Protein AF-N9BX70-F1 (afdb_monomer_lite)

InterPro domains:
  IPR009057 Homedomain-like superfamily [SSF46689] (7-111)

pLDDT: mean 73.15, std 19.49, range [31.88, 94.75]

Organism: NCBI:txid1257043

Sequence (174 aa):
MSDKEIQRLAVLKDVRDQRIIQVRAAEILNLSTRQITRLLQKLKQDGVSGLTHASRGQPGHRRHDDLLKSKCLSIISEHLLGFGPTLAHEKLSSMFDLNIPVETLRRWMTANDLWIPRSKRLNPTINSRVINIHTTFGQHFLQFTIANAIFTILAHSPKNDFALKKGFICCTFS

Foldseek 3Di:
DDPLLVVLLVLLVCVVVVVDPLVVSCVVSVHDSVVSVVVNVQCVVPNSVSSPDPCVVPDDPPDDDVVLLVVLVVCCVPPPQPHQLVVSQVCCCPPVVDNDDSVVSNVSCVVVVSDDPPVRPPDPVPPPPPPPDPPVPVVVVVVVVVVVVVVVVVPDDDDDDDDDDDDDDDDDDD

Radius of gyration: 36.64 Å; chains: 1; bounding box: 57×51×137 Å

Structure (mmCIF, N/CA/C/O backbone):
data_AF-N9BX70-F1
#
_entry.id   AF-N9BX70-F1
#
loop_
_atom_site.group_PDB
_atom_site.id
_atom_site.type_symbol
_atom_site.label_atom_id
_atom_site.label_alt_id
_atom_site.label_comp_id
_atom_site.label_asym_id
_atom_site.label_entity_id
_atom_site.label_seq_id
_atom_site.pdbx_PDB_ins_code
_atom_site.Cartn_x
_atom_site.Cartn_y
_atom_site.Cartn_z
_atom_site.occupancy
_atom_site.B_iso_or_equiv
_atom_site.auth_seq_id
_atom_site.auth_comp_id
_atom_site.auth_asym_id
_atom_site.auth_atom_id
_atom_site.pdbx_PDB_model_num
ATOM 1 N N . MET A 1 1 ? -10.554 -7.512 3.917 1.00 72.19 1 MET A N 1
ATOM 2 C CA . MET A 1 1 ? -10.269 -7.317 5.357 1.00 72.19 1 MET A CA 1
ATOM 3 C C . MET A 1 1 ? -9.283 -8.391 5.783 1.00 72.19 1 MET A C 1
ATOM 5 O O . MET A 1 1 ? -9.399 -9.499 5.287 1.00 72.19 1 MET A O 1
ATOM 9 N N . SER A 1 2 ? -8.296 -8.066 6.614 1.00 84.19 2 SER A N 1
ATOM 10 C CA . SER A 1 2 ? -7.364 -9.048 7.196 1.00 84.19 2 SER A CA 1
ATOM 11 C C . SER A 1 2 ? -7.996 -9.738 8.408 1.00 84.19 2 SER A C 1
ATOM 13 O O . SER A 1 2 ? -8.787 -9.110 9.109 1.00 84.19 2 SER A O 1
ATOM 15 N N . ASP A 1 3 ? -7.597 -10.973 8.716 1.00 86.19 3 ASP A N 1
ATOM 16 C CA . ASP A 1 3 ? -8.078 -11.731 9.887 1.00 86.19 3 ASP A CA 1
ATOM 17 C C . ASP A 1 3 ? -7.953 -10.945 11.201 1.00 86.19 3 ASP A C 1
ATOM 19 O O . ASP A 1 3 ? -8.858 -10.947 12.035 1.00 86.19 3 ASP A O 1
ATOM 23 N N . LYS A 1 4 ? -6.881 -10.153 11.344 1.00 86.56 4 LYS A N 1
ATOM 24 C CA . LYS A 1 4 ? -6.685 -9.257 12.496 1.00 86.56 4 LYS A CA 1
ATOM 25 C C . LYS A 1 4 ? -7.748 -8.156 12.586 1.00 86.56 4 LYS A C 1
ATOM 27 O O . LYS A 1 4 ? -8.134 -7.761 13.683 1.00 86.56 4 LYS A O 1
ATOM 32 N N . GLU A 1 5 ? -8.199 -7.622 11.449 1.00 88.56 5 GLU A N 1
ATOM 33 C CA . GLU A 1 5 ? -9.261 -6.604 11.402 1.00 88.56 5 GLU A CA 1
ATOM 34 C C . GLU A 1 5 ? -10.621 -7.221 11.764 1.00 88.56 5 GLU A C 1
ATOM 36 O O . GLU A 1 5 ? -11.407 -6.585 12.466 1.00 88.56 5 GLU A O 1
ATOM 41 N N . ILE A 1 6 ? -10.864 -8.471 11.354 1.00 90.69 6 ILE A N 1
ATOM 42 C CA . ILE A 1 6 ? -12.084 -9.226 11.673 1.00 90.69 6 ILE A CA 1
ATOM 43 C C . ILE A 1 6 ? -12.152 -9.531 13.175 1.00 90.69 6 ILE A C 1
ATOM 45 O O . ILE A 1 6 ? -13.150 -9.210 13.821 1.00 90.69 6 ILE A O 1
ATOM 49 N N . GLN A 1 7 ? -11.074 -10.070 13.756 1.00 90.50 7 GLN A N 1
ATOM 50 C CA . GLN A 1 7 ? -10.996 -10.349 15.194 1.00 90.50 7 GLN A CA 1
ATOM 51 C C . GLN A 1 7 ? -11.193 -9.074 16.025 1.00 90.50 7 GLN A C 1
ATOM 53 O O . GLN A 1 7 ? -11.945 -9.060 16.998 1.00 90.50 7 GLN A O 1
ATOM 58 N N . ARG A 1 8 ? -10.558 -7.970 15.616 1.00 91.56 8 ARG A N 1
ATOM 59 C CA . ARG A 1 8 ? -10.713 -6.671 16.279 1.00 91.56 8 ARG A CA 1
ATOM 60 C C . ARG A 1 8 ? -12.157 -6.176 16.242 1.00 91.56 8 ARG A C 1
ATOM 62 O O . ARG A 1 8 ? -12.639 -5.672 17.251 1.00 91.56 8 ARG A O 1
ATOM 69 N N . LEU A 1 9 ? -12.848 -6.319 15.110 1.00 93.06 9 LEU A N 1
ATOM 70 C CA . LEU A 1 9 ? -14.258 -5.949 14.996 1.00 93.06 9 LEU A CA 1
ATOM 71 C C . LEU A 1 9 ? -15.134 -6.764 15.956 1.00 93.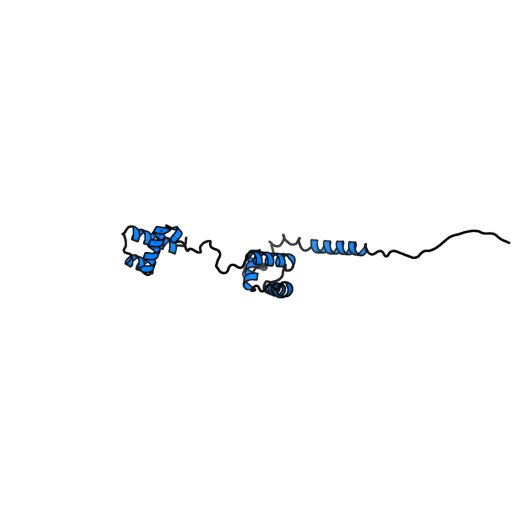06 9 LEU A C 1
ATOM 73 O O . LEU A 1 9 ? -16.007 -6.181 16.593 1.00 93.06 9 LEU A O 1
ATOM 77 N N . ALA A 1 10 ? -14.903 -8.075 16.071 1.00 92.75 10 ALA A N 1
ATOM 78 C CA . ALA A 1 10 ? -15.659 -8.935 16.982 1.00 92.75 10 ALA A CA 1
ATOM 79 C C . ALA A 1 10 ? -15.514 -8.477 18.442 1.00 92.75 10 ALA A C 1
ATOM 81 O O . ALA A 1 10 ? -16.507 -8.158 19.089 1.00 92.75 10 ALA A O 1
ATOM 82 N N . VAL A 1 11 ? -14.276 -8.302 18.914 1.00 93.50 11 VAL A N 1
ATOM 83 C CA . VAL A 1 11 ? -14.003 -7.865 20.294 1.00 93.50 11 VAL A CA 1
ATOM 84 C C . VAL A 1 11 ? -14.577 -6.470 20.571 1.00 93.50 11 VAL A C 1
ATOM 86 O O . VAL A 1 11 ? -15.148 -6.230 21.629 1.00 93.50 11 VAL A O 1
ATOM 89 N N . LEU A 1 12 ? -14.475 -5.532 19.623 1.00 92.62 12 LEU A N 1
ATOM 90 C CA . LEU A 1 12 ? -15.047 -4.190 19.797 1.00 92.62 12 LEU A CA 1
ATOM 91 C C . LEU A 1 12 ? -16.582 -4.199 19.836 1.00 92.62 12 LEU A C 1
ATOM 93 O O . LEU A 1 12 ? -17.164 -3.369 20.536 1.00 92.62 12 LEU A O 1
ATOM 97 N N . LYS A 1 13 ? -17.238 -5.122 19.118 1.00 92.62 13 LYS A N 1
ATOM 98 C CA . LYS A 1 13 ? -18.688 -5.330 19.236 1.00 92.62 13 LYS A CA 1
ATOM 99 C C . LYS A 1 13 ? -19.052 -5.839 20.628 1.00 92.62 13 LYS A C 1
ATOM 101 O O . LYS A 1 13 ? -19.949 -5.270 21.233 1.00 92.62 13 LYS A O 1
ATOM 106 N N . ASP A 1 14 ? -18.305 -6.792 21.179 1.00 93.81 14 ASP A N 1
ATOM 107 C CA . ASP A 1 14 ? -18.559 -7.300 22.533 1.00 93.81 14 ASP A CA 1
ATOM 108 C C . ASP A 1 14 ? -18.359 -6.231 23.621 1.00 93.81 14 ASP A C 1
ATOM 110 O O . ASP A 1 14 ? -19.108 -6.198 24.598 1.00 93.81 14 ASP A O 1
ATOM 114 N N . VAL A 1 15 ? -17.396 -5.314 23.446 1.00 93.06 15 VAL A N 1
ATOM 115 C CA . VAL A 1 15 ? -17.244 -4.144 24.335 1.00 93.06 15 VAL A CA 1
ATOM 116 C C . VAL A 1 15 ? -18.451 -3.210 24.224 1.00 93.06 15 VAL A C 1
ATOM 118 O O . VAL A 1 15 ? -18.927 -2.687 25.230 1.00 93.06 15 VAL A O 1
ATOM 121 N N . ARG A 1 16 ? -18.953 -2.981 23.004 1.00 88.94 16 ARG A N 1
ATOM 122 C CA . ARG A 1 16 ? -20.124 -2.124 22.762 1.00 88.94 16 ARG A CA 1
ATOM 123 C C . ARG A 1 16 ? -21.400 -2.722 23.350 1.00 88.94 16 ARG A C 1
ATOM 125 O O . ARG A 1 16 ? -22.197 -1.984 23.918 1.00 88.94 16 ARG A O 1
ATOM 132 N N . ASP A 1 17 ? -21.545 -4.038 23.255 1.00 92.19 17 ASP A N 1
ATOM 133 C CA . ASP A 1 17 ? -22.665 -4.808 23.799 1.00 92.19 17 ASP A CA 1
ATOM 134 C C . ASP A 1 17 ? -22.520 -5.043 25.321 1.00 92.19 17 ASP A C 1
ATOM 136 O O . ASP A 1 17 ? -23.280 -5.810 25.906 1.00 92.19 17 ASP A O 1
ATOM 140 N N . GLN A 1 18 ? -21.536 -4.394 25.966 1.00 89.81 18 GLN A N 1
ATOM 141 C CA . GLN A 1 18 ? -21.233 -4.464 27.402 1.00 89.81 18 GLN A CA 1
ATOM 142 C C . GLN A 1 18 ? -20.949 -5.882 27.930 1.00 89.81 18 GLN A C 1
ATOM 144 O O . GLN A 1 18 ? -20.980 -6.115 29.136 1.00 89.81 18 GLN A O 1
ATOM 149 N N . ARG A 1 19 ? -20.609 -6.832 27.050 1.00 91.25 19 ARG A N 1
ATOM 150 C CA . ARG A 1 19 ? -20.255 -8.211 27.431 1.00 91.25 19 ARG A CA 1
ATOM 151 C C . ARG A 1 19 ? -18.866 -8.307 28.046 1.00 91.25 19 ARG A C 1
ATOM 153 O O . ARG A 1 19 ? -18.608 -9.191 28.856 1.00 91.25 19 ARG A O 1
ATOM 160 N N . ILE A 1 20 ? -17.964 -7.415 27.637 1.00 93.69 20 ILE A N 1
ATOM 161 C CA . ILE A 1 20 ? -16.590 -7.347 28.136 1.00 93.69 20 ILE A CA 1
ATOM 162 C C . ILE A 1 20 ? -16.184 -5.902 28.434 1.00 93.69 20 ILE A C 1
ATOM 164 O O . ILE A 1 20 ? -16.571 -4.961 27.741 1.00 93.69 20 ILE A O 1
ATOM 168 N N . ILE A 1 21 ? -15.347 -5.725 29.455 1.00 93.69 21 ILE A N 1
ATOM 169 C CA . ILE A 1 21 ? -14.767 -4.425 29.810 1.00 93.69 21 ILE A CA 1
ATOM 170 C C . ILE A 1 21 ? -13.595 -4.051 28.889 1.00 93.69 21 ILE A C 1
ATOM 172 O O . ILE A 1 21 ? -12.900 -4.914 28.348 1.00 93.69 21 ILE A O 1
ATOM 176 N N . GLN A 1 22 ? -13.313 -2.748 28.761 1.00 92.94 22 GLN A N 1
ATOM 177 C CA . GLN A 1 22 ? -12.225 -2.236 27.909 1.00 92.94 22 GLN A CA 1
ATOM 178 C C . GLN A 1 22 ? -10.846 -2.793 28.294 1.00 92.94 22 GLN A C 1
ATOM 180 O O . GLN A 1 22 ? -10.028 -3.050 27.416 1.00 92.94 22 GLN A O 1
ATOM 185 N N . VAL A 1 23 ? -10.597 -3.008 29.591 1.00 93.69 23 VAL A N 1
ATOM 186 C CA . VAL A 1 23 ? -9.340 -3.595 30.091 1.00 93.69 23 VAL A CA 1
ATOM 187 C C . VAL A 1 23 ? -9.174 -5.028 29.581 1.00 93.69 23 VAL A C 1
ATOM 189 O O . VAL A 1 23 ? -8.123 -5.384 29.059 1.00 93.69 23 VAL A O 1
ATOM 192 N N . ARG A 1 24 ? -10.248 -5.823 29.607 1.00 93.31 24 ARG A N 1
ATOM 193 C CA . ARG A 1 24 ? -10.230 -7.196 29.097 1.00 93.31 24 ARG A CA 1
ATOM 194 C C . ARG A 1 24 ? -10.044 -7.243 27.582 1.00 93.31 24 ARG A C 1
ATOM 196 O O . ARG A 1 24 ? -9.302 -8.074 27.070 1.00 93.31 24 ARG A O 1
ATOM 203 N N . ALA A 1 25 ? -10.674 -6.329 26.851 1.00 93.56 25 ALA A N 1
ATOM 204 C CA . ALA A 1 25 ? -10.453 -6.204 25.413 1.00 93.56 25 ALA A CA 1
ATOM 205 C C . ALA A 1 25 ? -9.002 -5.807 25.070 1.00 93.56 25 ALA A C 1
ATOM 207 O O . ALA A 1 25 ? -8.485 -6.241 24.039 1.00 93.56 25 ALA A O 1
ATOM 208 N N . ALA A 1 26 ? -8.341 -5.016 25.926 1.00 94.69 26 ALA A N 1
ATOM 209 C CA . ALA A 1 26 ? -6.933 -4.629 25.773 1.00 94.69 26 ALA A CA 1
ATOM 210 C C . ALA A 1 26 ? -6.012 -5.842 25.871 1.00 94.69 26 ALA A C 1
ATOM 212 O O . ALA A 1 26 ? -5.128 -6.001 25.030 1.00 94.69 26 ALA A O 1
ATOM 213 N N . GLU A 1 27 ? -6.286 -6.734 26.820 1.00 93.69 27 GLU A N 1
ATOM 214 C CA . GLU A 1 27 ? -5.583 -8.009 26.963 1.00 93.69 27 GLU A CA 1
ATOM 215 C C . GLU A 1 27 ? -5.806 -8.918 25.745 1.00 93.69 27 GLU A C 1
ATOM 217 O O . GLU A 1 27 ? -4.844 -9.415 25.166 1.00 93.69 27 GLU A O 1
ATOM 222 N N . ILE A 1 28 ? -7.057 -9.086 25.293 1.00 93.12 28 ILE A N 1
ATOM 223 C CA . ILE A 1 28 ? -7.391 -9.963 24.153 1.00 93.12 28 ILE A CA 1
ATOM 224 C C . ILE A 1 28 ? -6.710 -9.491 22.861 1.00 93.12 28 ILE A C 1
ATOM 226 O O . ILE A 1 28 ? -6.205 -10.300 22.082 1.00 93.12 28 ILE A O 1
ATOM 230 N N . LEU A 1 29 ? -6.713 -8.180 22.607 1.00 91.62 29 LEU A N 1
ATOM 231 C CA . LEU A 1 29 ? -6.164 -7.604 21.378 1.00 91.62 29 LEU A CA 1
ATOM 232 C C . LEU A 1 29 ? -4.677 -7.242 21.483 1.00 91.62 29 LEU A C 1
ATOM 234 O O . LEU A 1 29 ? -4.102 -6.836 20.472 1.00 91.62 29 LEU A O 1
ATOM 238 N N . ASN A 1 30 ? -4.063 -7.380 22.664 1.00 94.06 30 ASN A N 1
ATOM 239 C CA . ASN A 1 30 ? -2.720 -6.881 22.976 1.00 94.06 30 ASN A CA 1
ATOM 240 C C . ASN A 1 30 ? -2.546 -5.399 22.587 1.00 94.06 30 ASN A C 1
ATOM 242 O O . ASN A 1 30 ? -1.585 -5.009 21.922 1.00 94.06 30 ASN A O 1
ATOM 246 N N . LEU A 1 31 ? -3.522 -4.568 22.963 1.00 93.19 31 LEU A N 1
ATOM 247 C CA . LEU A 1 31 ? -3.544 -3.128 22.701 1.00 93.19 31 LEU A CA 1
ATOM 248 C C . LEU A 1 31 ? -3.709 -2.353 24.003 1.00 93.19 31 LEU A C 1
ATOM 250 O O . LEU A 1 31 ? -4.302 -2.830 24.961 1.00 93.19 31 LEU A O 1
ATOM 254 N N . SER A 1 32 ? -3.248 -1.107 24.021 1.00 94.50 32 SER A N 1
ATOM 255 C CA . SER A 1 32 ? -3.524 -0.207 25.141 1.00 94.50 32 SER A CA 1
ATOM 256 C C . SER A 1 32 ? -5.010 0.158 25.220 1.00 94.50 32 SER A C 1
ATOM 258 O O . SER A 1 32 ? -5.707 0.279 24.207 1.00 94.50 32 SER A O 1
ATOM 260 N N . THR A 1 33 ? -5.485 0.451 26.428 1.00 93.12 33 THR A N 1
ATOM 261 C CA . THR A 1 33 ? -6.851 0.944 26.665 1.00 93.12 33 THR A CA 1
ATOM 262 C C . THR A 1 33 ? -7.153 2.206 25.852 1.00 93.12 33 THR A C 1
ATOM 264 O O . THR A 1 33 ? -8.197 2.289 25.214 1.00 93.12 33 THR A O 1
ATOM 267 N N . ARG A 1 34 ? -6.195 3.142 25.746 1.00 94.75 34 ARG A N 1
ATOM 268 C CA . ARG A 1 34 ? -6.308 4.330 24.875 1.00 94.75 34 ARG A CA 1
ATOM 269 C C . ARG A 1 34 ? -6.533 3.973 23.404 1.00 94.75 34 ARG A C 1
ATOM 271 O O . ARG A 1 34 ? -7.313 4.644 22.728 1.00 94.75 34 ARG A O 1
ATOM 278 N N . GLN A 1 35 ? -5.849 2.949 22.883 1.00 93.94 35 GLN A N 1
ATOM 279 C CA . GLN A 1 35 ? -6.065 2.487 21.507 1.00 93.94 35 GLN A CA 1
ATOM 280 C C . GLN A 1 35 ? -7.474 1.920 21.333 1.00 93.94 35 GLN A C 1
ATOM 282 O O . GLN A 1 35 ? -8.109 2.209 20.323 1.00 93.94 35 GLN A O 1
ATOM 287 N N . ILE A 1 36 ? -7.991 1.190 22.322 1.00 94.12 36 ILE A N 1
ATOM 288 C CA . ILE A 1 36 ? -9.373 0.695 22.304 1.00 94.12 36 ILE A CA 1
ATOM 289 C C . ILE A 1 36 ? -10.373 1.842 22.297 1.00 94.12 36 ILE A C 1
ATOM 291 O O . ILE A 1 36 ? -11.261 1.851 21.450 1.00 94.12 36 ILE A O 1
ATOM 295 N N . THR A 1 37 ? -10.206 2.845 23.161 1.00 93.94 37 THR A N 1
ATOM 296 C CA . THR A 1 37 ? -11.093 4.016 23.179 1.00 93.94 37 THR A CA 1
ATOM 297 C C . THR A 1 37 ? -11.112 4.720 21.819 1.00 93.94 37 THR A C 1
ATOM 299 O O . THR A 1 37 ? -12.183 5.021 21.296 1.00 93.94 37 THR A O 1
ATOM 302 N N . ARG A 1 38 ? -9.942 4.914 21.189 1.00 93.19 38 ARG A N 1
ATOM 303 C CA . ARG A 1 38 ? -9.844 5.484 19.833 1.00 93.19 38 ARG A CA 1
ATOM 304 C C . ARG A 1 38 ? -10.542 4.620 18.781 1.00 93.19 38 ARG A C 1
ATOM 306 O O . ARG A 1 38 ? -11.198 5.152 17.893 1.00 93.19 38 ARG A O 1
ATOM 313 N N . LEU A 1 39 ? -10.403 3.297 18.862 1.00 92.31 39 LEU A N 1
ATOM 314 C CA . LEU A 1 39 ? -11.053 2.372 17.931 1.00 92.31 39 LEU A CA 1
ATOM 315 C C . LEU A 1 39 ? -12.577 2.369 18.095 1.00 92.31 39 LEU A C 1
ATOM 317 O O . LEU A 1 39 ? -13.281 2.340 17.092 1.00 92.31 39 LEU A O 1
ATOM 321 N N . LEU A 1 40 ? -13.086 2.454 19.326 1.00 92.88 40 LEU A N 1
ATOM 322 C CA . LEU A 1 40 ? -14.519 2.599 19.598 1.00 92.88 40 LEU A CA 1
ATOM 323 C C . LEU A 1 40 ? -15.069 3.917 19.043 1.00 92.88 40 LEU A C 1
ATOM 325 O O . LEU A 1 40 ? -16.140 3.924 18.441 1.00 92.88 40 LEU A O 1
ATOM 329 N N . GLN A 1 41 ? -14.329 5.019 19.197 1.00 92.88 41 GLN A N 1
ATOM 330 C CA . GLN A 1 41 ? -14.700 6.310 18.610 1.00 92.88 41 GLN A CA 1
ATOM 331 C C . GLN A 1 41 ? -14.760 6.237 17.080 1.00 92.88 41 GLN A C 1
ATOM 333 O O . GLN A 1 41 ? -15.762 6.645 16.499 1.00 92.88 41 GLN A O 1
ATOM 338 N N . LYS A 1 42 ? -13.751 5.638 16.436 1.00 91.50 42 LYS A N 1
ATOM 339 C CA . LYS A 1 42 ? -13.750 5.414 14.980 1.00 91.50 42 LYS A CA 1
ATOM 340 C C . LYS A 1 42 ? -14.895 4.520 14.519 1.00 91.50 42 LYS A C 1
ATOM 342 O O . LYS A 1 42 ? -15.561 4.838 13.546 1.00 91.50 42 LYS A O 1
ATOM 347 N N . LEU A 1 43 ? -15.164 3.433 15.241 1.00 91.06 43 LEU A N 1
ATOM 348 C CA . LEU A 1 43 ? -16.288 2.543 14.948 1.00 91.06 43 LEU A CA 1
ATOM 349 C C . LEU A 1 43 ? -17.637 3.270 15.077 1.00 91.06 43 LEU A C 1
ATOM 351 O O . LEU A 1 43 ? -18.571 2.944 14.351 1.00 91.06 43 LEU A O 1
ATOM 355 N N . LYS A 1 44 ? -17.753 4.252 15.979 1.00 89.62 44 LYS A N 1
ATOM 356 C CA . LYS A 1 44 ? -18.957 5.081 16.125 1.00 89.62 44 LYS A CA 1
ATOM 357 C C . LYS A 1 44 ? -19.110 6.105 14.993 1.00 89.62 44 LYS A C 1
ATOM 359 O O . LYS A 1 44 ? -20.237 6.378 14.602 1.00 89.62 44 LYS A O 1
ATOM 364 N N . GLN A 1 45 ? -18.008 6.675 14.508 1.00 91.00 45 GLN A N 1
ATOM 365 C CA . GLN A 1 45 ? -18.003 7.709 13.465 1.00 91.00 45 GLN A CA 1
ATOM 366 C C . GLN A 1 45 ? -18.165 7.114 12.062 1.00 91.00 45 GLN A C 1
ATOM 368 O O . GLN A 1 45 ? -19.071 7.496 11.331 1.00 91.00 45 GLN A O 1
ATOM 373 N N . ASP A 1 46 ? -17.326 6.136 11.725 1.00 87.44 46 ASP A N 1
ATOM 374 C CA . ASP A 1 46 ? -17.186 5.615 10.363 1.00 87.44 46 ASP A CA 1
ATOM 375 C C . ASP A 1 46 ? -17.763 4.193 10.220 1.00 87.44 46 ASP A C 1
ATOM 377 O O . ASP A 1 46 ? -17.807 3.621 9.133 1.00 87.44 46 ASP A O 1
ATOM 381 N N . GLY A 1 47 ? -18.186 3.558 11.316 1.00 87.75 47 GLY A N 1
ATOM 382 C CA . GLY A 1 47 ? -18.623 2.165 11.286 1.00 87.75 47 GLY A CA 1
ATOM 383 C C . GLY A 1 47 ? -17.470 1.198 10.995 1.00 87.75 47 GLY A C 1
ATOM 384 O O . GLY A 1 47 ? -16.339 1.363 11.456 1.00 87.75 47 GLY A O 1
ATOM 385 N N . VAL A 1 48 ? -17.761 0.131 10.245 1.00 86.44 48 VAL A N 1
ATOM 386 C CA . VAL A 1 48 ? -16.781 -0.930 9.944 1.00 86.44 48 VAL A CA 1
ATOM 387 C C . VAL A 1 48 ? -15.648 -0.421 9.044 1.00 86.44 48 VAL A C 1
ATOM 389 O O . VAL A 1 48 ? -14.521 -0.909 9.153 1.00 86.44 48 VAL A O 1
ATOM 392 N N . SER A 1 49 ? -15.905 0.580 8.195 1.00 84.25 49 SER A N 1
ATOM 393 C CA . SER A 1 49 ? -14.890 1.145 7.299 1.00 84.25 49 SER A CA 1
ATOM 394 C C . SER A 1 49 ? -13.767 1.841 8.079 1.00 84.25 49 SER A C 1
ATOM 396 O O . SER A 1 49 ? -12.603 1.677 7.720 1.00 84.25 49 SER A O 1
ATOM 398 N N . GLY A 1 50 ? -14.062 2.490 9.211 1.00 82.88 50 GLY A N 1
ATOM 399 C CA . GLY A 1 50 ? -13.057 3.151 10.061 1.00 82.88 50 GLY A CA 1
ATOM 400 C C . GLY A 1 50 ? -12.068 2.210 10.756 1.00 82.88 50 GLY A C 1
ATOM 401 O O . GLY A 1 50 ? -11.004 2.642 11.212 1.00 82.88 50 GLY A O 1
ATOM 402 N N . LEU A 1 51 ? -12.394 0.916 10.841 1.00 84.38 51 LEU A N 1
ATOM 403 C CA . LEU A 1 51 ? -11.487 -0.119 11.350 1.00 84.38 51 LEU A CA 1
ATOM 404 C C . LEU A 1 51 ? -10.573 -0.690 10.268 1.00 84.38 51 LEU A C 1
ATOM 406 O O . LEU A 1 51 ? -9.577 -1.345 10.593 1.00 84.38 51 LEU A O 1
ATOM 410 N N . THR A 1 52 ? -10.900 -0.453 8.998 1.00 85.06 52 THR A N 1
ATOM 411 C CA . THR A 1 52 ? -10.008 -0.810 7.903 1.00 85.06 52 THR A CA 1
ATOM 412 C C . THR A 1 52 ? -8.830 0.155 7.868 1.00 85.06 52 THR A C 1
ATOM 414 O O . THR A 1 52 ? -8.933 1.329 8.226 1.00 85.06 52 THR A O 1
ATOM 417 N N . HIS A 1 53 ? -7.662 -0.351 7.482 1.00 80.31 53 HIS A N 1
ATOM 418 C CA . HIS A 1 53 ? -6.482 0.493 7.357 1.00 80.31 53 HIS A CA 1
ATOM 419 C C . HIS A 1 53 ? -6.733 1.637 6.355 1.00 80.31 53 HIS A C 1
ATOM 421 O O . HIS A 1 53 ? -6.975 1.378 5.179 1.00 80.31 53 HIS A O 1
ATOM 427 N N . ALA A 1 54 ? -6.626 2.890 6.810 1.00 74.19 54 ALA A N 1
ATOM 428 C CA . ALA A 1 54 ? -7.009 4.086 6.046 1.00 74.19 54 ALA A CA 1
ATOM 429 C C . ALA A 1 54 ? -6.266 4.245 4.707 1.00 74.19 54 ALA A C 1
ATOM 431 O O . ALA A 1 54 ? -6.785 4.838 3.770 1.00 74.19 54 ALA A O 1
ATOM 432 N N . SER A 1 55 ? -5.056 3.689 4.591 1.00 71.62 55 SER A N 1
ATOM 433 C CA . SER A 1 55 ? -4.304 3.693 3.328 1.00 71.62 55 SER A CA 1
ATOM 434 C C . SER A 1 55 ? -4.688 2.559 2.366 1.00 71.62 55 SER A C 1
ATOM 436 O O . SER A 1 55 ? -4.046 2.410 1.330 1.00 71.62 55 SER A O 1
ATOM 438 N N . ARG A 1 56 ? -5.685 1.716 2.679 1.00 75.38 56 ARG A N 1
ATOM 439 C CA . ARG A 1 56 ? -6.185 0.717 1.721 1.00 75.38 56 ARG A CA 1
ATOM 440 C C . ARG A 1 56 ? -6.819 1.448 0.540 1.00 75.38 56 ARG A C 1
ATOM 442 O O . ARG A 1 56 ? -7.717 2.257 0.724 1.00 75.38 56 ARG A O 1
ATOM 449 N N . GLY A 1 57 ? -6.331 1.158 -0.662 1.00 71.31 57 GLY A N 1
ATOM 450 C CA . GLY A 1 57 ? -6.794 1.795 -1.898 1.00 71.31 57 GLY A CA 1
ATOM 451 C C . GLY A 1 57 ? -6.202 3.182 -2.166 1.00 71.31 57 GLY A C 1
ATOM 452 O O . GLY A 1 57 ? -6.384 3.696 -3.262 1.00 71.31 57 GLY A O 1
ATOM 453 N N . GLN A 1 58 ? -5.456 3.766 -1.221 1.00 73.81 58 GLN A N 1
ATOM 454 C CA . GLN A 1 58 ? -4.801 5.054 -1.437 1.00 73.81 58 GLN A CA 1
ATOM 455 C C . GLN A 1 58 ? -3.439 4.870 -2.118 1.00 73.81 58 GLN A C 1
ATOM 457 O O . GLN A 1 58 ? -2.676 3.976 -1.727 1.00 73.81 58 GLN A O 1
ATOM 462 N N . PRO A 1 59 ? -3.091 5.711 -3.109 1.00 72.94 59 PRO A N 1
ATOM 463 C CA . PRO A 1 59 ? -1.741 5.736 -3.644 1.00 72.94 59 PRO A CA 1
ATOM 464 C C . PRO A 1 59 ? -0.755 6.110 -2.530 1.00 72.94 59 PRO A C 1
ATOM 466 O O . PRO A 1 59 ? -1.004 7.001 -1.721 1.00 72.94 59 PRO A O 1
ATOM 469 N N . GLY A 1 60 ? 0.374 5.404 -2.459 1.00 73.56 60 GLY A N 1
ATOM 470 C CA . GLY A 1 60 ? 1.381 5.672 -1.435 1.00 73.56 60 GLY A CA 1
ATOM 471 C C . GLY A 1 60 ? 2.004 7.063 -1.593 1.00 73.56 60 GLY A C 1
ATOM 472 O O . GLY A 1 60 ? 2.245 7.505 -2.711 1.00 73.56 60 GLY A O 1
ATOM 473 N N . HIS A 1 61 ? 2.367 7.702 -0.476 1.00 68.31 61 HIS A N 1
ATOM 474 C CA . HIS A 1 61 ? 3.002 9.033 -0.425 1.00 68.31 61 HIS A CA 1
ATOM 475 C C . HIS A 1 61 ? 4.297 9.179 -1.255 1.00 68.31 61 HIS A C 1
ATOM 477 O O . HIS A 1 61 ? 4.762 10.288 -1.469 1.00 68.31 61 HIS A O 1
ATOM 483 N N . ARG A 1 62 ? 4.901 8.072 -1.712 1.00 64.81 62 ARG A N 1
ATOM 484 C CA . ARG A 1 62 ? 6.105 8.047 -2.567 1.00 64.81 62 ARG A CA 1
ATOM 485 C C . ARG A 1 62 ? 5.783 7.810 -4.048 1.00 64.81 62 ARG A C 1
ATOM 487 O O . ARG A 1 62 ? 6.615 7.269 -4.778 1.00 64.81 62 ARG A O 1
ATOM 494 N N . ARG A 1 63 ? 4.552 8.093 -4.478 1.00 68.69 63 ARG A N 1
ATOM 495 C CA . ARG A 1 63 ? 4.171 7.992 -5.887 1.00 68.69 63 ARG A CA 1
ATOM 496 C C . ARG A 1 63 ? 4.918 9.080 -6.657 1.00 68.69 63 ARG A C 1
ATOM 498 O O . ARG A 1 63 ? 4.858 10.245 -6.295 1.00 68.69 63 ARG A O 1
ATOM 505 N N . HIS A 1 64 ? 5.653 8.663 -7.679 1.00 68.88 64 HIS A N 1
ATOM 506 C CA . HIS A 1 64 ? 6.226 9.580 -8.662 1.00 68.88 64 HIS A CA 1
ATOM 507 C C . HIS A 1 64 ? 5.111 10.144 -9.533 1.00 68.88 64 HIS A C 1
ATOM 509 O O . HIS A 1 64 ? 4.143 9.424 -9.794 1.00 68.88 64 HIS A O 1
ATOM 515 N N . ASP A 1 65 ? 5.275 11.376 -10.011 1.00 78.56 65 ASP A N 1
ATOM 516 C CA . ASP A 1 65 ? 4.311 12.007 -10.908 1.00 78.56 65 ASP A CA 1
ATOM 517 C C . ASP A 1 65 ? 4.009 11.096 -12.098 1.00 78.56 65 ASP A C 1
ATOM 519 O O . ASP A 1 65 ? 4.908 10.652 -12.822 1.00 78.56 65 ASP A O 1
ATOM 523 N N . ASP A 1 66 ? 2.724 10.814 -12.311 1.00 79.12 66 ASP A N 1
ATOM 524 C CA . ASP A 1 66 ? 2.285 9.920 -13.384 1.00 79.12 66 ASP A CA 1
ATOM 525 C C . ASP A 1 66 ? 2.702 10.451 -14.765 1.00 79.12 66 ASP A C 1
ATOM 527 O O . ASP A 1 66 ? 2.955 9.663 -15.675 1.00 79.12 66 ASP A O 1
ATOM 531 N N . LEU A 1 67 ? 2.849 11.776 -14.895 1.00 80.94 67 LEU A N 1
ATOM 532 C CA . LEU A 1 67 ? 3.334 12.452 -16.097 1.00 80.94 67 LEU A CA 1
ATOM 533 C C . LEU A 1 67 ? 4.825 12.192 -16.361 1.00 80.94 67 LEU A C 1
ATOM 535 O O . LEU A 1 67 ? 5.228 11.983 -17.504 1.00 80.94 67 LEU A O 1
ATOM 539 N N . LEU A 1 68 ? 5.656 12.147 -15.314 1.00 83.75 68 LEU A N 1
ATOM 540 C CA . LEU A 1 68 ? 7.060 11.755 -15.461 1.00 83.75 68 LEU A CA 1
ATOM 541 C C . LEU A 1 68 ? 7.165 10.278 -15.835 1.00 83.75 68 LEU A C 1
ATOM 543 O O . LEU A 1 68 ? 7.956 9.912 -16.705 1.00 83.75 68 LEU A O 1
ATOM 547 N N . LYS A 1 69 ? 6.331 9.432 -15.224 1.00 86.12 69 LYS A N 1
ATOM 548 C CA . LYS A 1 69 ? 6.268 8.007 -15.548 1.00 86.12 69 LYS A CA 1
ATOM 549 C C . LYS A 1 69 ? 5.886 7.772 -17.010 1.00 86.12 69 LYS A C 1
ATOM 551 O O . LYS A 1 69 ? 6.557 6.986 -17.675 1.00 86.12 69 LYS A O 1
ATOM 556 N N . SER A 1 70 ? 4.842 8.431 -17.514 1.00 84.25 70 SER A N 1
ATOM 557 C CA . SER A 1 70 ? 4.401 8.265 -18.904 1.00 84.25 70 SER A CA 1
ATOM 558 C C . SER A 1 70 ? 5.464 8.738 -19.895 1.00 84.25 70 SER A C 1
ATOM 560 O O . SER A 1 70 ? 5.793 7.991 -20.814 1.00 84.25 70 SER A O 1
ATOM 562 N N . LYS A 1 71 ? 6.079 9.904 -19.653 1.00 85.75 71 LYS A N 1
ATOM 563 C CA . LYS A 1 71 ? 7.177 10.430 -20.478 1.00 85.75 71 LYS A CA 1
ATOM 564 C C . LYS A 1 71 ? 8.383 9.487 -20.520 1.00 85.75 71 LYS A C 1
ATOM 566 O O . LYS A 1 71 ? 8.988 9.293 -21.566 1.00 85.75 71 LYS A O 1
ATOM 571 N N . CYS A 1 72 ? 8.742 8.874 -19.394 1.00 85.31 72 CYS A N 1
ATOM 572 C CA . CYS A 1 72 ? 9.848 7.915 -19.376 1.00 85.31 72 CYS A CA 1
ATOM 573 C C . CYS A 1 72 ? 9.512 6.643 -20.147 1.00 85.31 72 CYS A C 1
ATOM 575 O O . CYS A 1 72 ? 10.355 6.117 -20.866 1.00 85.31 72 CYS A O 1
ATOM 577 N N . LEU A 1 73 ? 8.286 6.142 -20.000 1.00 84.62 73 LEU A N 1
ATOM 578 C CA . LEU A 1 73 ? 7.858 4.930 -20.689 1.00 84.62 73 LEU A CA 1
ATOM 579 C C . LEU A 1 73 ? 7.778 5.125 -22.205 1.00 84.62 73 LEU A C 1
ATOM 581 O O . LEU A 1 73 ? 8.199 4.218 -22.918 1.00 84.62 73 LEU A O 1
ATOM 585 N N . SER A 1 74 ? 7.331 6.291 -22.692 1.00 85.62 74 SER A N 1
ATOM 586 C CA . SER A 1 74 ? 7.314 6.582 -24.133 1.00 85.62 74 SER A CA 1
ATOM 587 C C . SER A 1 74 ? 8.728 6.550 -24.718 1.00 85.62 74 SER A C 1
ATOM 589 O O . SER A 1 74 ? 8.989 5.795 -25.653 1.00 85.62 74 SER A O 1
ATOM 591 N N . ILE A 1 75 ? 9.678 7.236 -24.073 1.00 85.00 75 ILE A N 1
ATOM 592 C CA . ILE A 1 75 ? 11.091 7.254 -24.484 1.00 85.00 75 ILE A CA 1
ATOM 593 C C . ILE A 1 75 ? 11.683 5.838 -24.509 1.00 85.00 75 ILE A C 1
ATOM 595 O O . ILE A 1 75 ? 12.385 5.467 -25.451 1.00 85.00 75 ILE A O 1
ATOM 599 N N . ILE A 1 76 ? 11.399 5.022 -23.488 1.00 83.94 76 ILE A N 1
ATOM 600 C CA . ILE A 1 76 ? 11.921 3.651 -23.423 1.00 83.94 76 ILE A CA 1
ATOM 601 C C . ILE A 1 76 ? 11.333 2.789 -24.540 1.00 83.94 76 ILE A C 1
ATOM 603 O O . ILE A 1 76 ? 12.066 2.014 -25.152 1.00 83.94 76 ILE A O 1
ATOM 607 N N . SER A 1 77 ? 10.034 2.926 -24.815 1.00 80.62 77 SER A N 1
ATOM 608 C CA . SER A 1 77 ? 9.367 2.163 -25.872 1.00 80.62 77 SER A CA 1
ATOM 609 C C . SER A 1 77 ? 9.823 2.548 -27.280 1.00 80.62 77 SER A C 1
ATOM 611 O O . SER A 1 77 ? 9.854 1.691 -28.154 1.00 80.62 77 SER A O 1
ATOM 613 N N . GLU A 1 78 ? 10.211 3.803 -27.502 1.00 80.38 78 GLU A N 1
ATOM 614 C CA . GLU A 1 78 ? 10.627 4.296 -28.820 1.00 80.38 78 GLU A CA 1
ATOM 615 C C . GLU A 1 78 ? 12.113 4.043 -29.096 1.00 80.38 78 GLU A C 1
ATOM 617 O O . GLU A 1 78 ? 12.489 3.672 -30.207 1.00 80.38 78 GLU A O 1
ATOM 622 N N . HIS A 1 79 ? 12.969 4.221 -28.086 1.00 74.62 79 HIS A N 1
ATOM 623 C CA . HIS A 1 79 ? 14.419 4.284 -28.291 1.00 74.62 79 HIS A CA 1
ATOM 624 C C . HIS A 1 79 ? 15.220 3.223 -27.533 1.00 74.62 79 HIS A C 1
ATOM 626 O O . HIS A 1 79 ? 16.370 2.968 -27.890 1.00 74.62 79 HIS A O 1
ATOM 632 N N . LEU A 1 80 ? 14.655 2.608 -26.486 1.00 73.06 80 LEU A N 1
ATOM 633 C CA . LEU A 1 80 ? 15.396 1.741 -25.559 1.00 73.06 80 LEU A CA 1
ATOM 634 C C . LEU A 1 80 ? 14.778 0.339 -25.408 1.00 73.06 80 LEU A C 1
ATOM 636 O O . LEU A 1 80 ? 14.958 -0.323 -24.379 1.00 73.06 80 LEU A O 1
ATOM 640 N N . LEU A 1 81 ? 14.115 -0.167 -26.450 1.00 74.69 81 LEU A N 1
ATOM 641 C CA . LEU A 1 81 ? 13.647 -1.554 -26.490 1.00 74.69 81 LEU A CA 1
ATOM 642 C C . LEU A 1 81 ? 14.831 -2.534 -26.449 1.00 74.69 81 LEU A C 1
ATOM 644 O O . LEU A 1 81 ? 15.774 -2.437 -27.229 1.00 74.69 81 LEU A O 1
ATOM 648 N N . GLY A 1 82 ? 14.781 -3.488 -25.516 1.00 76.62 82 GLY A N 1
ATOM 649 C CA . GLY A 1 82 ? 15.830 -4.497 -25.314 1.00 76.62 82 GLY A CA 1
ATOM 650 C C . GLY A 1 82 ? 16.958 -4.082 -24.361 1.00 76.62 82 GLY A C 1
ATOM 651 O O . GLY A 1 82 ? 17.759 -4.929 -23.962 1.00 76.62 82 GLY A O 1
ATOM 652 N N . PHE A 1 83 ? 17.000 -2.821 -23.925 1.00 78.56 83 PHE A N 1
ATOM 653 C CA . PHE A 1 83 ? 17.972 -2.361 -22.938 1.00 78.56 83 PHE A CA 1
ATOM 654 C C . PHE A 1 83 ? 17.575 -2.793 -21.520 1.00 78.56 83 PHE A C 1
ATOM 656 O O . PHE A 1 83 ? 16.414 -2.727 -21.115 1.00 78.56 83 PHE A O 1
ATOM 663 N N . GLY A 1 84 ? 18.563 -3.231 -20.734 1.00 83.25 84 GLY A N 1
ATOM 664 C CA . GLY A 1 84 ? 18.361 -3.521 -19.315 1.00 83.25 84 GLY A CA 1
ATOM 665 C C . GLY A 1 84 ? 18.114 -2.246 -18.495 1.00 83.25 84 GLY A C 1
ATOM 666 O O . GLY A 1 84 ? 18.531 -1.164 -18.908 1.00 83.25 84 GLY A O 1
ATOM 667 N N . PRO A 1 85 ? 17.511 -2.351 -17.296 1.00 85.69 85 PRO A N 1
ATOM 668 C CA . PRO A 1 85 ? 17.135 -1.189 -16.485 1.00 85.69 85 PRO A CA 1
ATOM 669 C C . PRO A 1 85 ? 18.321 -0.292 -16.101 1.00 85.69 85 PRO A C 1
ATOM 671 O O . PRO A 1 85 ? 18.153 0.912 -15.960 1.00 85.69 85 PRO A O 1
ATOM 674 N N . THR A 1 86 ? 19.525 -0.848 -15.949 1.00 87.88 86 THR A N 1
ATOM 675 C CA . THR A 1 86 ? 20.731 -0.057 -15.656 1.00 87.88 86 THR A CA 1
ATOM 676 C C . THR A 1 86 ? 21.159 0.780 -16.862 1.00 87.88 86 THR A C 1
ATOM 678 O O . THR A 1 86 ? 21.356 1.981 -16.738 1.00 87.88 86 THR A O 1
ATOM 681 N N . LEU A 1 87 ? 21.221 0.165 -18.046 1.00 83.12 87 LEU A N 1
ATOM 682 C CA . LEU A 1 87 ? 21.646 0.850 -19.267 1.00 83.12 87 LEU A CA 1
ATOM 683 C C . LEU A 1 87 ? 20.589 1.856 -19.747 1.00 83.12 87 LEU A C 1
ATOM 685 O O . LEU A 1 87 ? 20.925 2.931 -20.231 1.00 83.12 87 LEU A O 1
ATOM 689 N N . ALA A 1 88 ? 19.305 1.548 -19.546 1.00 86.06 88 ALA A N 1
ATOM 690 C CA . ALA A 1 88 ? 18.224 2.496 -19.781 1.00 86.06 88 ALA A CA 1
ATOM 691 C C . ALA A 1 88 ? 18.344 3.730 -18.870 1.00 86.06 88 ALA A C 1
ATOM 693 O O . ALA A 1 88 ? 18.148 4.845 -19.338 1.00 86.06 88 ALA A O 1
ATOM 694 N N . HIS A 1 89 ? 18.719 3.556 -17.597 1.00 87.31 89 HIS A N 1
ATOM 695 C CA . HIS A 1 89 ? 18.962 4.679 -16.687 1.00 87.31 89 HIS A CA 1
ATOM 696 C C . HIS A 1 89 ? 20.121 5.567 -17.156 1.00 87.31 89 HIS A C 1
ATOM 698 O O . HIS A 1 89 ? 19.964 6.783 -17.199 1.00 87.31 89 HIS A O 1
ATOM 704 N N . GLU A 1 90 ? 21.247 4.978 -17.566 1.00 87.50 90 GLU A N 1
ATOM 705 C CA . GLU A 1 90 ? 22.385 5.738 -18.101 1.00 87.50 90 GLU A CA 1
ATOM 706 C C . GLU A 1 90 ? 21.975 6.570 -19.321 1.00 87.50 90 GLU A C 1
ATOM 708 O O . GLU A 1 90 ? 22.240 7.767 -19.383 1.00 87.50 90 GLU A O 1
ATOM 713 N N . LYS A 1 91 ? 21.249 5.966 -20.270 1.00 83.75 91 LYS A N 1
ATOM 714 C CA . LYS A 1 91 ? 20.781 6.672 -21.470 1.00 83.75 91 LYS A CA 1
ATOM 715 C C . LYS A 1 91 ? 19.755 7.758 -21.153 1.00 83.75 91 LYS A C 1
ATOM 717 O O . LYS A 1 91 ? 19.831 8.835 -21.738 1.00 83.75 91 LYS A O 1
ATOM 722 N N . LEU A 1 92 ? 18.853 7.519 -20.202 1.00 85.56 92 LEU A N 1
ATOM 723 C CA . LEU A 1 92 ? 17.898 8.528 -19.740 1.00 85.56 92 LEU A CA 1
ATOM 724 C C . LEU A 1 92 ? 18.593 9.713 -19.063 1.00 85.56 92 LEU A C 1
ATOM 726 O O . LEU A 1 92 ? 18.223 10.857 -19.318 1.00 85.56 92 LEU A O 1
ATOM 730 N N . SER A 1 93 ? 19.619 9.451 -18.251 1.00 86.81 93 SER A N 1
ATOM 731 C CA . SER A 1 93 ? 20.377 10.507 -17.585 1.00 86.81 93 SER A CA 1
ATOM 732 C C . SER A 1 93 ? 21.251 11.297 -18.555 1.00 86.81 93 SER A C 1
ATOM 734 O O . SER A 1 93 ? 21.408 12.491 -18.352 1.00 86.81 93 SER A O 1
ATOM 736 N N . SER A 1 94 ? 21.831 10.662 -19.579 1.00 85.06 94 SER A N 1
ATOM 737 C CA . SER A 1 94 ? 22.739 11.340 -20.515 1.00 85.06 94 SER A CA 1
ATOM 738 C C . SER A 1 94 ? 22.041 12.078 -21.658 1.00 85.06 94 SER A C 1
ATOM 740 O O . SER A 1 94 ? 22.606 13.031 -22.176 1.00 85.06 94 SER A O 1
ATOM 742 N N . MET A 1 95 ? 20.871 11.617 -22.113 1.00 80.06 95 MET A N 1
ATOM 743 C CA . MET A 1 95 ? 20.189 12.200 -23.283 1.00 80.06 95 MET A CA 1
ATOM 744 C C . MET A 1 95 ? 18.996 13.083 -22.917 1.00 80.06 95 MET A C 1
ATOM 746 O O . MET A 1 95 ? 18.636 13.962 -23.693 1.00 80.06 95 MET A O 1
ATOM 750 N N . PHE A 1 96 ? 18.354 12.826 -21.774 1.00 76.44 96 PHE A N 1
ATOM 751 C CA . PHE A 1 96 ? 17.090 13.467 -21.403 1.00 76.44 96 PHE A CA 1
ATOM 752 C C . PHE A 1 96 ? 17.154 14.194 -20.052 1.00 76.44 96 PHE A C 1
ATOM 754 O O . PHE A 1 96 ? 16.132 14.726 -19.621 1.00 76.44 96 PHE A O 1
ATOM 761 N N . ASP A 1 97 ? 18.313 14.189 -19.378 1.00 81.00 97 ASP A N 1
ATOM 762 C CA . ASP A 1 97 ? 18.548 14.769 -18.043 1.00 81.00 97 ASP A CA 1
ATOM 763 C C . ASP A 1 97 ? 17.542 14.307 -16.968 1.00 81.00 97 ASP A C 1
ATOM 765 O O . ASP A 1 97 ? 17.290 14.979 -15.964 1.00 81.00 97 ASP A O 1
ATOM 769 N N . LEU A 1 98 ? 16.950 13.122 -17.155 1.00 79.69 98 LEU A N 1
ATOM 770 C CA . LEU A 1 98 ? 15.981 12.545 -16.226 1.00 79.69 98 LEU A CA 1
ATOM 771 C C . LEU A 1 98 ? 16.689 11.630 -15.228 1.00 79.69 98 LEU A C 1
ATOM 773 O O . LEU A 1 98 ? 16.905 10.442 -15.479 1.00 79.69 98 LEU A O 1
ATOM 777 N N . ASN A 1 99 ? 17.007 12.174 -14.053 1.00 81.69 99 ASN A N 1
ATOM 778 C CA . ASN A 1 99 ? 17.631 11.408 -12.979 1.00 81.69 99 ASN A CA 1
ATOM 779 C C . ASN A 1 99 ? 16.590 10.613 -12.170 1.00 81.69 99 ASN A C 1
ATOM 781 O O . ASN A 1 99 ? 16.101 11.052 -11.128 1.00 81.69 99 ASN A O 1
ATOM 785 N N . ILE A 1 100 ? 16.232 9.429 -12.669 1.00 84.62 100 ILE A N 1
ATOM 786 C CA . ILE A 1 100 ? 15.310 8.506 -11.994 1.00 84.62 100 ILE A CA 1
ATOM 787 C C . ILE A 1 100 ? 16.097 7.319 -11.452 1.00 84.62 100 ILE A C 1
ATOM 789 O O . ILE A 1 100 ? 16.794 6.667 -12.226 1.00 84.62 100 ILE A O 1
ATOM 793 N N . PRO A 1 101 ? 15.950 6.951 -10.167 1.00 87.50 101 PRO A N 1
ATOM 794 C CA . PRO A 1 101 ? 16.691 5.829 -9.610 1.00 87.50 101 PRO A CA 1
ATOM 795 C C . PRO A 1 101 ? 16.361 4.520 -10.338 1.00 87.50 101 PRO A C 1
ATOM 797 O O . PRO A 1 101 ? 15.194 4.205 -10.594 1.00 87.50 101 PRO A O 1
ATOM 800 N N . VAL A 1 102 ? 17.396 3.714 -10.592 1.00 88.88 102 VAL A N 1
ATOM 801 C CA . VAL A 1 102 ? 17.322 2.447 -11.348 1.00 88.88 102 VAL A CA 1
ATOM 802 C C . VAL A 1 102 ? 16.232 1.505 -10.816 1.00 88.88 102 VAL A C 1
ATOM 804 O O . VAL A 1 102 ? 15.558 0.827 -11.588 1.00 88.88 102 VAL A O 1
ATOM 807 N N . GLU A 1 103 ? 16.003 1.475 -9.499 1.00 88.81 103 GLU A N 1
ATOM 808 C CA . GLU A 1 103 ? 14.965 0.642 -8.874 1.00 88.81 103 GLU A CA 1
ATOM 809 C C . GLU A 1 103 ? 13.538 1.057 -9.264 1.00 88.81 103 GLU A C 1
ATOM 811 O O . GLU A 1 103 ? 12.643 0.220 -9.402 1.00 88.81 103 GLU A O 1
ATOM 816 N N . THR A 1 104 ? 13.301 2.357 -9.428 1.00 88.12 104 THR A N 1
ATOM 817 C CA . THR A 1 104 ? 12.013 2.879 -9.900 1.00 88.12 104 THR A CA 1
ATOM 818 C C . THR A 1 104 ? 11.822 2.522 -11.367 1.00 88.12 104 THR A C 1
ATOM 820 O O . THR A 1 104 ? 10.766 2.009 -11.737 1.00 88.12 104 THR A 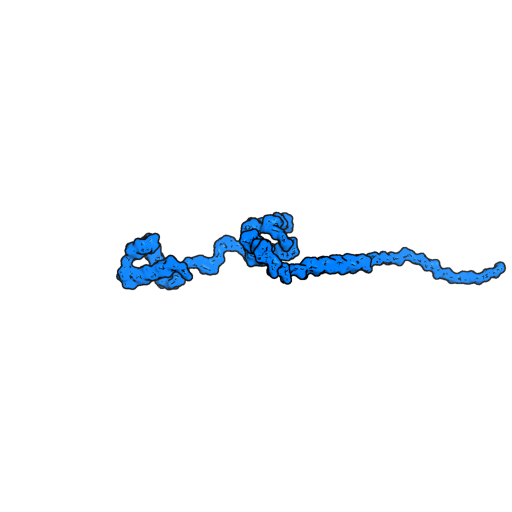O 1
ATOM 823 N N . LEU A 1 105 ? 12.872 2.698 -12.173 1.00 88.00 105 LEU A N 1
ATOM 824 C CA . LEU A 1 105 ? 12.857 2.364 -13.591 1.00 88.00 105 LEU A CA 1
ATOM 825 C C . LEU A 1 105 ? 12.586 0.872 -13.815 1.00 88.00 105 LEU A C 1
ATOM 827 O O . LEU A 1 105 ? 11.697 0.510 -14.578 1.00 88.00 105 LEU A O 1
ATOM 831 N N . ARG A 1 106 ? 13.258 -0.006 -13.061 1.00 88.50 106 ARG A N 1
ATOM 832 C CA . ARG A 1 106 ? 13.016 -1.454 -13.097 1.00 88.50 106 ARG A CA 1
ATOM 833 C C . ARG A 1 106 ? 11.566 -1.800 -12.773 1.00 88.50 106 ARG A C 1
ATOM 835 O O . ARG A 1 106 ? 10.971 -2.621 -13.472 1.00 88.50 106 ARG A O 1
ATOM 842 N N . ARG A 1 107 ? 10.990 -1.189 -11.730 1.00 87.62 107 ARG A N 1
ATOM 843 C CA . ARG A 1 107 ? 9.582 -1.399 -11.354 1.00 87.62 107 ARG A CA 1
ATOM 844 C C . ARG A 1 107 ? 8.632 -0.958 -12.463 1.00 87.62 107 ARG A C 1
ATOM 846 O O . ARG A 1 107 ? 7.686 -1.681 -12.752 1.00 87.62 107 ARG A O 1
ATOM 853 N N . TRP A 1 108 ? 8.889 0.178 -13.107 1.00 88.06 108 TRP A N 1
ATOM 854 C CA . TRP A 1 108 ? 8.070 0.652 -14.224 1.00 88.06 108 TRP A CA 1
ATOM 855 C C . TRP A 1 108 ? 8.199 -0.225 -15.465 1.00 88.06 108 TRP A C 1
ATOM 857 O O . TRP A 1 108 ? 7.177 -0.587 -16.037 1.00 88.06 108 TRP A O 1
ATOM 867 N N . MET A 1 109 ? 9.415 -0.623 -15.840 1.00 86.94 109 MET A N 1
ATOM 868 C CA . MET A 1 109 ? 9.646 -1.512 -16.983 1.00 86.94 109 MET A CA 1
ATOM 869 C C . MET A 1 109 ?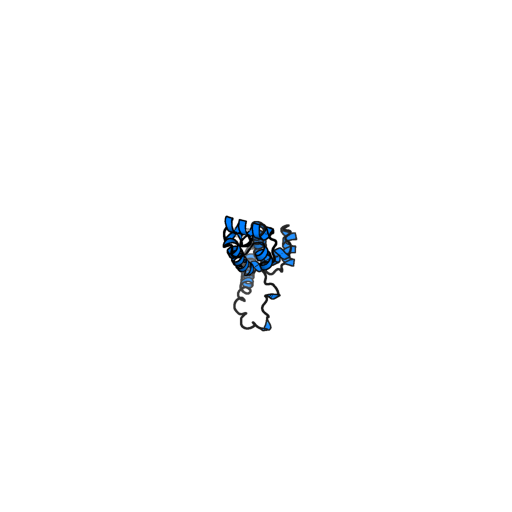 9.015 -2.892 -16.765 1.00 86.94 109 MET A C 1
ATOM 871 O O . MET A 1 109 ? 8.420 -3.440 -17.683 1.00 86.94 109 MET A O 1
ATOM 875 N N . THR A 1 110 ? 9.082 -3.427 -15.540 1.00 86.25 110 THR A N 1
ATOM 876 C CA . THR A 1 110 ? 8.447 -4.713 -15.192 1.00 86.25 110 THR A CA 1
ATOM 877 C C . THR A 1 110 ? 6.921 -4.616 -15.191 1.00 86.25 110 THR A C 1
ATOM 879 O O . THR A 1 110 ? 6.252 -5.579 -15.534 1.00 86.25 110 THR A O 1
ATOM 882 N N . ALA A 1 111 ? 6.356 -3.474 -14.786 1.00 85.50 111 ALA A N 1
ATOM 883 C CA . ALA A 1 111 ? 4.907 -3.275 -14.746 1.00 85.50 111 ALA A CA 1
ATOM 884 C C . ALA A 1 111 ? 4.272 -3.045 -16.129 1.00 85.50 111 ALA A C 1
ATOM 886 O O . ALA A 1 111 ? 3.061 -3.176 -16.245 1.00 85.50 111 ALA A O 1
ATOM 887 N N . ASN A 1 112 ? 5.065 -2.678 -17.141 1.00 82.62 112 ASN A N 1
ATOM 888 C CA . ASN A 1 112 ? 4.614 -2.477 -18.525 1.00 82.62 112 ASN A CA 1
ATOM 889 C C . ASN A 1 112 ? 5.127 -3.581 -19.467 1.00 82.62 112 ASN A C 1
ATOM 891 O O . ASN A 1 112 ? 5.199 -3.365 -20.670 1.00 82.62 112 ASN A O 1
ATOM 895 N N . ASP A 1 113 ? 5.575 -4.716 -18.918 1.00 81.25 113 ASP A N 1
ATOM 896 C CA . ASP A 1 113 ? 6.112 -5.866 -19.663 1.00 81.25 113 ASP A CA 1
ATOM 897 C C . ASP A 1 113 ? 7.284 -5.556 -20.622 1.00 81.25 113 ASP A C 1
ATOM 899 O O . ASP A 1 113 ? 7.691 -6.396 -21.421 1.00 81.25 113 ASP A O 1
ATOM 903 N N . LEU A 1 114 ? 7.916 -4.385 -20.481 1.00 81.38 114 LEU A N 1
ATOM 904 C CA . LEU A 1 114 ? 9.098 -3.974 -21.249 1.00 81.38 114 LEU A CA 1
ATOM 905 C C . LEU A 1 114 ? 10.352 -4.751 -20.830 1.00 81.38 114 LEU A C 1
ATOM 907 O O . LEU A 1 114 ? 11.333 -4.821 -21.569 1.00 81.38 114 LEU A O 1
ATOM 911 N N . TRP A 1 115 ? 10.352 -5.307 -19.616 1.00 82.06 115 TRP A N 1
ATOM 912 C CA . TRP A 1 115 ? 11.479 -6.065 -19.091 1.00 82.06 115 TRP A CA 1
ATOM 913 C C . TRP A 1 115 ? 11.047 -7.171 -18.133 1.00 82.06 115 TRP A C 1
ATOM 915 O O . TRP A 1 115 ? 10.382 -6.921 -17.128 1.00 82.06 115 TRP A O 1
ATOM 925 N N . ILE A 1 116 ? 11.528 -8.392 -18.382 1.00 78.94 116 ILE A N 1
ATOM 926 C CA . ILE A 1 116 ? 11.245 -9.560 -17.544 1.00 78.94 116 ILE A CA 1
ATOM 927 C C . ILE A 1 116 ? 12.405 -9.775 -16.553 1.00 78.94 116 ILE A C 1
ATOM 929 O O . ILE A 1 116 ? 13.544 -10.050 -16.978 1.00 78.94 116 ILE A O 1
ATOM 933 N N . PRO A 1 117 ? 12.147 -9.697 -15.228 1.00 77.88 117 PRO A N 1
ATOM 934 C CA . PRO A 1 117 ? 13.132 -10.009 -14.200 1.00 77.88 117 PRO A CA 1
ATOM 935 C C . PRO A 1 117 ? 13.679 -11.419 -14.379 1.00 77.88 117 PRO A C 1
ATOM 937 O O . PRO A 1 117 ? 12.934 -12.341 -14.702 1.00 77.88 117 PRO A O 1
ATOM 940 N N . ARG A 1 118 ? 14.973 -11.613 -14.106 1.00 74.50 118 ARG A N 1
ATOM 941 C CA . ARG A 1 118 ? 15.639 -12.912 -14.287 1.00 74.50 118 ARG A CA 1
ATOM 942 C C . ARG A 1 118 ? 14.923 -14.058 -13.561 1.00 74.50 118 ARG A C 1
ATOM 944 O O . ARG A 1 118 ? 14.833 -15.139 -14.121 1.00 74.50 118 ARG A O 1
ATOM 951 N N . SER A 1 119 ? 14.374 -13.805 -12.372 1.00 73.69 119 SER A N 1
ATOM 952 C CA . SER A 1 119 ? 13.619 -14.791 -11.583 1.00 73.69 119 SER A CA 1
ATOM 953 C C . SER A 1 119 ? 12.304 -15.240 -12.225 1.00 73.69 119 SER A C 1
ATOM 955 O O . SER A 1 119 ? 11.829 -16.327 -11.926 1.00 73.69 119 SER A O 1
ATOM 957 N N . LYS A 1 120 ? 11.713 -14.415 -13.097 1.00 70.06 120 LYS A N 1
ATOM 958 C CA . LYS A 1 120 ? 10.473 -14.720 -13.823 1.00 70.06 120 LYS A CA 1
ATOM 959 C C . LYS A 1 120 ? 10.723 -15.262 -15.230 1.00 70.06 120 LYS A C 1
ATOM 961 O O . LYS A 1 120 ? 9.770 -15.607 -15.922 1.00 70.06 120 LYS A O 1
ATOM 966 N N . ARG A 1 121 ? 11.982 -15.327 -15.677 1.00 73.94 121 ARG A N 1
ATOM 967 C CA . ARG A 1 121 ? 12.319 -15.961 -16.954 1.00 73.94 121 ARG A CA 1
ATOM 968 C C . ARG A 1 121 ? 12.151 -17.460 -16.773 1.00 73.94 121 ARG A C 1
ATOM 970 O O . ARG A 1 121 ? 12.817 -18.061 -15.933 1.00 73.94 121 ARG A O 1
ATOM 977 N N . LEU A 1 122 ? 11.232 -18.040 -17.534 1.00 63.88 122 LEU A N 1
ATOM 978 C CA . LEU A 1 122 ? 11.022 -19.478 -17.528 1.00 63.88 122 LEU A CA 1
ATOM 979 C C . LEU A 1 122 ? 12.332 -20.181 -17.904 1.00 63.88 122 LEU A C 1
ATOM 981 O O . LEU A 1 122 ? 13.054 -19.720 -18.789 1.00 63.88 122 LEU A O 1
ATOM 985 N N . ASN A 1 123 ? 12.644 -21.275 -17.209 1.00 59.50 123 ASN A N 1
ATOM 986 C CA . ASN A 1 123 ? 13.863 -22.039 -17.445 1.00 59.50 123 ASN A CA 1
ATOM 987 C C . ASN A 1 123 ? 13.873 -22.560 -18.902 1.00 59.50 123 ASN A C 1
ATOM 989 O O . ASN A 1 123 ? 12.952 -23.303 -19.263 1.00 59.50 123 ASN A O 1
ATOM 993 N N . PRO A 1 124 ? 14.869 -22.195 -19.737 1.00 55.59 124 PRO A N 1
ATOM 994 C CA . PRO A 1 124 ? 14.890 -22.576 -21.148 1.00 55.59 124 PRO A CA 1
ATOM 995 C C . PRO A 1 124 ? 14.798 -24.092 -21.370 1.00 55.59 124 PRO A C 1
ATOM 997 O O . PRO A 1 124 ? 14.234 -24.525 -22.371 1.00 55.59 124 PRO A O 1
ATOM 1000 N N . THR A 1 125 ? 15.277 -24.906 -20.424 1.00 56.31 125 THR A N 1
ATOM 1001 C CA . THR A 1 125 ? 15.279 -26.373 -20.533 1.00 56.31 125 THR A CA 1
ATOM 1002 C C . THR A 1 125 ? 13.885 -27.007 -20.456 1.00 56.31 125 THR A C 1
ATOM 1004 O O . THR A 1 125 ? 13.718 -28.139 -20.894 1.00 56.31 125 THR A O 1
ATOM 1007 N N . ILE A 1 126 ? 12.876 -26.302 -19.926 1.00 54.56 126 ILE A N 1
ATOM 1008 C CA . ILE A 1 126 ? 11.515 -26.839 -19.722 1.00 54.56 126 ILE A CA 1
ATOM 1009 C C . ILE A 1 126 ? 10.567 -26.465 -20.881 1.00 54.56 126 ILE A C 1
ATOM 1011 O O . ILE A 1 126 ? 9.592 -27.167 -21.132 1.00 54.56 126 ILE A O 1
ATOM 1015 N N . ASN A 1 127 ? 10.868 -25.411 -21.652 1.00 55.50 127 ASN A N 1
ATOM 1016 C CA . ASN A 1 127 ? 9.908 -24.783 -22.576 1.00 55.50 127 ASN A CA 1
ATOM 1017 C C . ASN A 1 127 ? 10.291 -24.824 -24.064 1.00 55.50 127 ASN A C 1
ATOM 1019 O O . ASN A 1 127 ? 9.791 -24.020 -24.853 1.00 55.50 127 ASN A O 1
ATOM 1023 N N . SER A 1 128 ? 11.111 -25.788 -24.489 1.00 47.72 128 SER A N 1
ATOM 1024 C CA . SER A 1 128 ? 11.475 -25.968 -25.906 1.00 47.72 128 SER A CA 1
ATOM 1025 C C . SER A 1 128 ? 10.290 -26.285 -26.836 1.00 47.72 128 SER A C 1
ATOM 1027 O O . SER A 1 128 ? 10.443 -26.205 -28.050 1.00 47.72 128 SER A O 1
ATOM 1029 N N . ARG A 1 129 ? 9.094 -26.593 -26.305 1.00 47.81 129 ARG A N 1
ATOM 1030 C CA . ARG A 1 129 ? 7.864 -26.797 -27.100 1.00 47.81 129 ARG A CA 1
ATOM 1031 C C . ARG A 1 129 ? 6.980 -25.559 -27.290 1.00 47.81 129 ARG A C 1
ATOM 1033 O O . ARG A 1 129 ? 6.080 -25.618 -28.117 1.00 47.81 129 ARG A O 1
ATOM 1040 N N . VAL A 1 130 ? 7.198 -24.460 -26.561 1.00 48.06 130 VAL A N 1
ATOM 1041 C CA . VAL A 1 130 ? 6.275 -23.296 -26.572 1.00 48.06 130 VAL A CA 1
ATOM 1042 C C . VAL A 1 130 ? 6.847 -22.089 -27.334 1.00 48.06 130 VAL A C 1
ATOM 1044 O O . VAL A 1 130 ? 6.127 -21.149 -27.662 1.00 48.06 130 VAL A O 1
ATOM 1047 N N . ILE A 1 131 ? 8.131 -22.114 -27.700 1.00 44.03 131 ILE A N 1
ATOM 1048 C CA . ILE A 1 131 ? 8.793 -21.011 -28.412 1.00 44.03 131 ILE A CA 1
ATOM 1049 C C . ILE A 1 131 ? 8.621 -21.196 -29.931 1.00 44.03 131 ILE A C 1
ATOM 1051 O O . ILE A 1 131 ? 9.580 -21.447 -30.645 1.00 44.03 131 ILE A O 1
ATOM 1055 N N . ASN A 1 132 ? 7.387 -21.129 -30.432 1.00 45.31 132 ASN A N 1
ATOM 1056 C CA . ASN A 1 132 ? 7.103 -21.122 -31.878 1.00 45.31 132 ASN A CA 1
ATOM 1057 C C . ASN A 1 132 ? 5.958 -20.159 -32.241 1.00 45.31 132 ASN A C 1
ATOM 1059 O O . ASN A 1 132 ? 5.140 -20.458 -33.104 1.00 45.31 132 ASN A O 1
ATOM 1063 N N . ILE A 1 133 ? 5.862 -19.002 -31.569 1.00 46.84 133 ILE A N 1
ATOM 1064 C CA . ILE A 1 133 ? 4.813 -18.010 -31.889 1.00 46.84 133 ILE A CA 1
ATOM 1065 C C . ILE A 1 133 ? 5.276 -16.539 -31.868 1.00 46.84 133 ILE A C 1
ATOM 1067 O O . ILE A 1 133 ? 4.449 -15.650 -32.008 1.00 46.84 133 ILE A O 1
ATOM 1071 N N . HIS A 1 134 ? 6.576 -16.230 -31.742 1.00 42.84 134 HIS A N 1
ATOM 1072 C CA . HIS A 1 134 ? 7.041 -14.827 -31.822 1.00 42.84 134 HIS A CA 1
ATOM 1073 C C . HIS A 1 134 ? 8.326 -14.601 -32.636 1.00 42.84 134 HIS A C 1
ATOM 1075 O O . HIS A 1 134 ? 8.979 -13.565 -32.521 1.00 42.84 134 HIS A O 1
ATOM 1081 N N . THR A 1 135 ? 8.680 -15.542 -33.512 1.00 47.50 135 THR A N 1
ATOM 1082 C CA . THR A 1 135 ? 9.815 -15.421 -34.447 1.00 47.50 135 THR A CA 1
ATOM 1083 C C . THR A 1 135 ? 9.483 -14.629 -35.719 1.00 47.50 135 THR A C 1
ATOM 1085 O O . THR A 1 135 ? 10.330 -14.481 -36.593 1.00 47.50 135 THR A O 1
ATOM 1088 N N . THR A 1 136 ? 8.283 -14.057 -35.820 1.00 45.91 136 THR A N 1
ATOM 1089 C CA . THR A 1 136 ? 7.829 -13.223 -36.947 1.00 45.91 136 THR A CA 1
ATOM 1090 C C . THR A 1 136 ? 8.093 -11.726 -36.759 1.00 45.91 136 THR A C 1
ATOM 1092 O O . THR A 1 136 ? 7.520 -10.914 -37.472 1.00 45.91 136 THR A O 1
ATOM 1095 N N . PHE A 1 137 ? 8.984 -11.326 -35.843 1.00 47.25 137 PHE A N 1
ATOM 1096 C CA . PHE A 1 137 ? 9.417 -9.921 -35.737 1.00 47.25 137 PHE A CA 1
ATOM 1097 C C . PHE A 1 137 ? 10.839 -9.673 -36.270 1.00 47.25 137 PHE A C 1
ATOM 1099 O O . PHE A 1 137 ? 11.182 -8.548 -36.610 1.00 47.25 137 PHE A O 1
ATOM 1106 N N . GLY A 1 138 ? 11.659 -10.722 -36.425 1.00 46.44 138 GLY A N 1
ATOM 1107 C CA . GLY A 1 138 ? 13.018 -10.605 -36.977 1.00 46.44 138 GLY A CA 1
ATOM 1108 C C . GLY A 1 138 ? 13.088 -10.612 -38.510 1.00 46.44 138 GLY A C 1
ATOM 1109 O O . GLY A 1 138 ? 14.006 -10.038 -39.087 1.00 46.44 138 GLY A O 1
ATOM 1110 N N . GLN A 1 139 ? 12.112 -11.223 -39.194 1.00 48.47 139 GLN A N 1
ATOM 1111 C CA . GLN A 1 139 ? 12.135 -11.350 -40.660 1.00 48.47 139 GLN A CA 1
ATOM 1112 C C . GLN A 1 139 ? 11.666 -10.082 -41.396 1.00 48.47 139 GLN A C 1
ATOM 1114 O O . GLN A 1 139 ? 12.136 -9.806 -42.498 1.00 48.47 139 GLN A O 1
ATOM 1119 N N . HIS A 1 140 ? 10.808 -9.263 -40.779 1.00 51.53 140 HIS A N 1
ATOM 1120 C CA . HIS A 1 140 ? 10.301 -8.029 -41.397 1.00 51.53 140 HIS A CA 1
ATOM 1121 C C . HIS A 1 140 ? 11.318 -6.871 -41.385 1.00 51.53 140 HIS A C 1
ATOM 1123 O O . HIS A 1 140 ? 11.285 -6.014 -42.269 1.00 51.53 140 HIS A O 1
ATOM 1129 N N . PHE A 1 141 ? 12.264 -6.868 -40.439 1.00 46.97 141 PHE A N 1
ATOM 1130 C CA . PHE A 1 141 ? 13.331 -5.859 -40.369 1.00 46.97 141 PHE A CA 1
ATOM 1131 C C . PHE A 1 141 ? 14.377 -6.014 -41.486 1.00 46.97 141 PHE A C 1
ATOM 1133 O O . PHE A 1 141 ? 14.927 -5.019 -41.963 1.00 46.97 141 PHE A O 1
ATOM 1140 N N . LEU A 1 142 ? 14.607 -7.239 -41.971 1.00 52.16 142 LEU A N 1
ATOM 1141 C CA . LEU A 1 142 ? 15.500 -7.471 -43.112 1.00 52.16 142 LEU A CA 1
ATOM 1142 C C . LEU A 1 142 ? 14.869 -7.051 -44.452 1.00 52.16 142 LEU A C 1
ATOM 1144 O O . LEU A 1 142 ? 15.585 -6.561 -45.322 1.00 52.16 142 LEU A O 1
ATOM 1148 N N . GLN A 1 143 ? 13.543 -7.144 -44.613 1.00 51.81 143 GLN A N 1
ATOM 1149 C CA . GLN A 1 143 ? 12.872 -6.686 -45.840 1.00 51.81 143 GLN A CA 1
ATOM 1150 C C . GLN A 1 143 ? 12.790 -5.155 -45.954 1.00 51.81 143 GLN A C 1
ATOM 1152 O O . GLN A 1 143 ? 13.030 -4.613 -47.034 1.00 51.81 143 GLN A O 1
ATOM 1157 N N . PHE A 1 144 ? 12.532 -4.438 -44.854 1.00 48.06 144 PHE A N 1
ATOM 1158 C CA . PHE A 1 144 ? 12.470 -2.967 -44.877 1.00 48.06 144 PHE A CA 1
ATOM 1159 C C . PHE A 1 144 ? 13.823 -2.301 -45.169 1.00 48.06 144 PHE A C 1
ATOM 1161 O O . PHE A 1 144 ? 13.870 -1.224 -45.763 1.00 48.06 144 PHE A O 1
ATOM 1168 N N . THR A 1 145 ? 14.931 -2.951 -44.808 1.00 55.12 145 THR A N 1
ATOM 1169 C CA . THR A 1 145 ? 16.276 -2.399 -45.033 1.00 55.12 145 THR A CA 1
ATOM 1170 C C . THR A 1 145 ? 16.685 -2.493 -46.508 1.00 55.12 145 THR A C 1
ATOM 1172 O O . THR A 1 145 ? 17.262 -1.553 -47.052 1.00 55.12 145 THR A O 1
ATOM 1175 N N . ILE A 1 146 ? 16.321 -3.584 -47.193 1.00 54.31 146 ILE A N 1
ATOM 1176 C CA . ILE A 1 146 ? 16.645 -3.786 -48.615 1.00 54.31 146 ILE A CA 1
ATOM 1177 C C . ILE A 1 146 ? 15.791 -2.871 -49.512 1.00 54.31 146 ILE A C 1
ATOM 1179 O O . ILE A 1 146 ? 16.318 -2.272 -50.448 1.00 54.31 146 ILE A O 1
ATOM 1183 N N . ALA A 1 147 ? 14.502 -2.686 -49.204 1.00 53.38 147 ALA A N 1
ATOM 1184 C CA . ALA A 1 147 ? 13.622 -1.813 -49.989 1.00 53.38 147 ALA A CA 1
ATOM 1185 C C . ALA A 1 147 ? 14.037 -0.326 -49.924 1.00 53.38 147 ALA A C 1
ATOM 1187 O O . ALA A 1 147 ? 14.042 0.361 -50.947 1.00 53.38 147 ALA A O 1
ATOM 1188 N N . ASN A 1 148 ? 14.466 0.159 -48.753 1.00 55.78 148 ASN A N 1
ATOM 1189 C CA . ASN A 1 148 ? 14.925 1.544 -48.576 1.00 55.78 148 ASN A CA 1
ATOM 1190 C C . ASN A 1 148 ? 16.322 1.807 -49.170 1.00 55.78 148 ASN A C 1
ATOM 1192 O O . ASN A 1 148 ? 16.590 2.913 -49.649 1.00 55.78 148 ASN A O 1
ATOM 1196 N N . ALA A 1 149 ? 17.201 0.800 -49.198 1.00 53.56 149 ALA A N 1
ATOM 1197 C CA . ALA A 1 149 ? 18.490 0.895 -49.885 1.00 53.56 149 ALA A CA 1
ATOM 1198 C C . ALA A 1 149 ? 18.325 0.985 -51.416 1.00 53.56 149 ALA A C 1
ATOM 1200 O O . ALA A 1 149 ? 19.013 1.773 -52.062 1.00 53.56 149 ALA A O 1
ATOM 1201 N N . ILE A 1 150 ? 17.370 0.247 -51.994 1.00 53.81 150 ILE A N 1
ATOM 1202 C CA . ILE A 1 150 ? 17.088 0.283 -53.440 1.00 53.81 150 ILE A CA 1
ATOM 1203 C C . ILE A 1 150 ? 16.433 1.614 -53.855 1.00 53.81 150 ILE A C 1
ATOM 1205 O O . ILE A 1 150 ? 16.804 2.178 -54.883 1.00 53.81 150 ILE A O 1
ATOM 1209 N N . PHE A 1 151 ? 15.518 2.169 -53.051 1.00 49.34 151 PHE A N 1
ATOM 1210 C CA . PHE A 1 151 ? 14.849 3.439 -53.377 1.00 49.34 151 PHE A CA 1
ATOM 1211 C C . PHE A 1 151 ? 15.779 4.665 -53.279 1.00 49.34 151 PHE A C 1
ATOM 1213 O O . PHE A 1 151 ? 15.624 5.624 -54.030 1.00 49.34 151 PHE A O 1
ATOM 1220 N N . THR A 1 152 ? 16.794 4.622 -52.409 1.00 45.66 152 THR A N 1
ATOM 1221 C CA . THR A 1 152 ? 17.748 5.736 -52.234 1.00 45.66 152 THR A CA 1
ATOM 1222 C C . THR A 1 152 ? 18.783 5.805 -53.366 1.00 45.66 152 THR A C 1
ATOM 1224 O O . THR A 1 152 ? 19.194 6.893 -53.762 1.00 45.66 152 THR A O 1
ATOM 1227 N N . ILE A 1 153 ? 19.164 4.663 -53.951 1.00 50.81 153 ILE A N 1
ATOM 1228 C CA . ILE A 1 153 ? 20.109 4.606 -55.083 1.00 50.81 153 ILE A CA 1
ATOM 1229 C C . ILE A 1 153 ? 19.455 5.097 -56.392 1.00 50.81 153 ILE A C 1
ATOM 1231 O O . ILE A 1 153 ? 20.148 5.618 -57.263 1.00 50.81 153 ILE A O 1
ATOM 1235 N N . LEU A 1 154 ? 18.123 5.028 -56.521 1.00 46.62 154 LEU A N 1
ATOM 1236 C CA . LEU A 1 154 ? 17.408 5.486 -57.722 1.00 46.62 154 LEU A CA 1
ATOM 1237 C C . LEU A 1 154 ? 17.147 7.009 -57.777 1.00 46.62 154 LEU A C 1
ATOM 1239 O O . LEU A 1 154 ? 16.661 7.500 -58.794 1.00 46.62 154 LEU A O 1
ATOM 1243 N N . ALA A 1 155 ? 17.470 7.767 -56.721 1.00 47.41 155 ALA A N 1
ATOM 1244 C CA . ALA A 1 155 ? 17.171 9.203 -56.610 1.00 47.41 155 ALA A CA 1
ATOM 1245 C C . ALA A 1 155 ? 18.406 10.126 -56.699 1.00 47.41 155 ALA A C 1
ATOM 1247 O O . ALA A 1 155 ? 18.346 11.294 -56.311 1.00 47.41 155 ALA A O 1
ATOM 1248 N N . HIS A 1 156 ? 19.524 9.635 -57.239 1.00 51.31 156 HIS A N 1
ATOM 1249 C CA . HIS A 1 156 ? 20.666 10.475 -57.608 1.00 51.31 156 HIS A CA 1
ATOM 1250 C C . HIS A 1 156 ? 21.143 10.143 -59.026 1.00 51.31 156 HIS A C 1
ATOM 1252 O O . HIS A 1 156 ? 22.213 9.582 -59.241 1.00 51.31 156 HIS A O 1
ATOM 1258 N N . SER A 1 157 ? 20.314 10.488 -60.017 1.00 37.09 157 SER A N 1
ATOM 1259 C CA . SER A 1 157 ? 20.791 10.647 -61.390 1.00 37.09 157 SER A CA 1
ATOM 1260 C C . SER A 1 157 ? 21.210 12.113 -61.593 1.00 37.09 157 SER A C 1
ATOM 1262 O O . SER A 1 157 ? 20.381 13.009 -61.400 1.00 37.0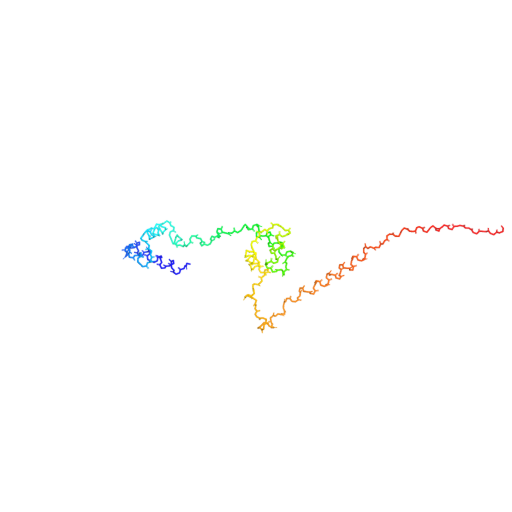9 157 SER A O 1
ATOM 1264 N N . PRO A 1 158 ? 22.488 12.383 -61.913 1.00 39.41 158 PRO A N 1
ATOM 1265 C CA . PRO A 1 158 ? 23.007 13.725 -62.137 1.00 39.41 158 PRO A CA 1
ATOM 1266 C C . PRO A 1 158 ? 22.394 14.321 -63.409 1.00 39.41 158 PRO A C 1
ATOM 1268 O O . PRO A 1 158 ? 22.342 13.676 -64.457 1.00 39.41 158 PRO A O 1
ATOM 1271 N N . LYS A 1 159 ? 21.933 15.572 -63.330 1.00 40.59 159 LYS A N 1
ATOM 1272 C CA . LYS A 1 159 ? 21.542 16.338 -64.516 1.00 40.59 159 LYS A CA 1
ATOM 1273 C C . LYS A 1 159 ? 22.791 16.573 -65.369 1.00 40.59 159 LYS A C 1
ATOM 1275 O O . LYS A 1 159 ? 23.709 17.275 -64.957 1.00 40.59 159 LYS A O 1
ATOM 1280 N N . ASN A 1 160 ? 22.809 15.939 -66.537 1.00 35.94 160 ASN A N 1
ATOM 1281 C CA . ASN A 1 160 ? 23.763 16.178 -67.608 1.00 35.94 160 ASN A CA 1
ATOM 1282 C C . ASN A 1 160 ? 23.560 17.587 -68.182 1.00 35.94 160 ASN A C 1
ATOM 1284 O O . ASN A 1 160 ? 22.580 17.811 -68.888 1.00 35.94 160 ASN A O 1
ATOM 1288 N N . ASP A 1 161 ? 24.522 18.480 -67.959 1.00 35.56 161 ASP A N 1
ATOM 1289 C CA . ASP A 1 161 ? 24.739 19.668 -68.787 1.00 35.56 161 ASP A CA 1
ATOM 1290 C C . ASP A 1 161 ? 26.021 19.461 -69.607 1.00 35.56 161 ASP A C 1
ATOM 1292 O O . ASP A 1 161 ? 27.110 19.872 -69.221 1.00 35.56 161 ASP A O 1
ATOM 1296 N N . PHE A 1 162 ? 25.896 18.802 -70.760 1.00 38.12 162 PHE A N 1
ATOM 1297 C CA . PHE A 1 162 ? 26.864 18.939 -71.851 1.00 38.12 162 PHE A CA 1
ATOM 1298 C C . PHE A 1 162 ? 26.102 19.170 -73.153 1.00 38.12 162 PHE A C 1
ATOM 1300 O O . PHE A 1 162 ? 25.600 18.254 -73.805 1.00 38.12 162 PHE A O 1
ATOM 1307 N N . ALA A 1 163 ? 26.000 20.449 -73.504 1.00 35.69 163 ALA A N 1
ATOM 1308 C CA . ALA A 1 163 ? 25.446 20.936 -74.752 1.00 35.69 163 ALA A CA 1
ATOM 1309 C C . ALA A 1 163 ? 26.346 20.537 -75.936 1.00 35.69 163 ALA A C 1
ATOM 1311 O O . ALA A 1 163 ? 27.377 21.156 -76.196 1.00 35.69 163 ALA A O 1
ATOM 1312 N N . LEU A 1 164 ? 25.924 19.526 -76.695 1.00 33.94 164 LEU A N 1
ATOM 1313 C CA . LEU A 1 164 ? 26.421 19.238 -78.041 1.00 33.94 164 LEU A CA 1
ATOM 1314 C C . LEU A 1 164 ? 25.582 20.030 -79.053 1.00 33.94 164 LEU A C 1
ATOM 1316 O O . LEU A 1 164 ? 24.502 19.613 -79.467 1.00 33.94 164 LEU A O 1
ATOM 1320 N N . LYS A 1 165 ? 26.096 21.193 -79.465 1.00 36.34 165 LYS A N 1
ATOM 1321 C CA . LYS A 1 165 ? 25.610 21.929 -80.638 1.00 36.34 165 LYS A CA 1
ATOM 1322 C C . LYS A 1 165 ? 26.012 21.154 -81.902 1.00 36.34 165 LYS A C 1
ATOM 1324 O O . LYS A 1 165 ? 27.165 21.199 -82.317 1.00 36.34 165 LYS A O 1
ATOM 1329 N N . LYS A 1 166 ? 25.055 20.473 -82.536 1.00 35.72 166 LYS A N 1
ATOM 1330 C CA . LYS A 1 166 ? 25.098 20.148 -83.970 1.00 35.72 166 LYS A CA 1
ATOM 1331 C C . LYS A 1 166 ? 24.079 21.032 -84.682 1.00 35.72 166 LYS A C 1
ATOM 1333 O O . LYS A 1 166 ? 22.880 20.856 -84.509 1.00 35.72 166 LYS A O 1
ATOM 1338 N N . GLY A 1 167 ? 24.579 21.970 -85.477 1.00 34.94 167 GLY A N 1
ATOM 1339 C CA . GLY A 1 167 ? 23.837 22.657 -86.526 1.00 34.94 167 GLY A CA 1
ATOM 1340 C C . GLY A 1 167 ? 24.588 22.436 -87.831 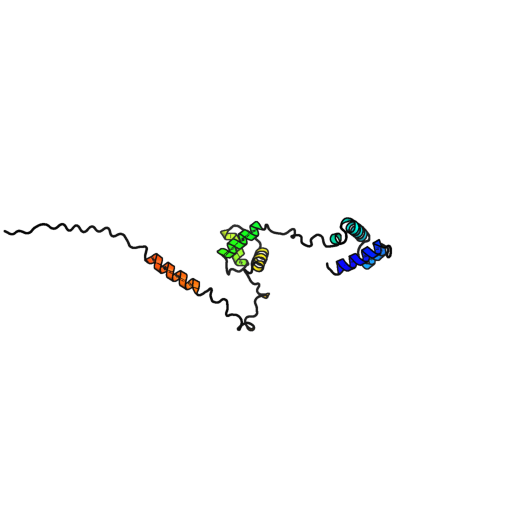1.00 34.94 167 GLY A C 1
ATOM 1341 O O . GLY A 1 167 ? 25.650 23.012 -88.035 1.00 34.94 167 GLY A O 1
ATOM 1342 N N . PHE A 1 168 ? 24.067 21.526 -88.648 1.00 36.41 168 PHE A N 1
ATOM 1343 C CA . PHE A 1 168 ? 24.413 21.340 -90.057 1.00 36.41 168 PHE A CA 1
ATOM 1344 C C . PHE A 1 168 ? 24.148 22.637 -90.837 1.00 36.41 168 PHE A C 1
ATOM 1346 O O . PHE A 1 168 ? 23.164 23.299 -90.526 1.00 36.41 168 PHE A O 1
ATOM 1353 N N . ILE A 1 169 ? 24.938 22.927 -91.880 1.00 35.78 169 ILE A N 1
ATOM 1354 C CA . ILE A 1 169 ? 24.443 23.318 -93.216 1.00 35.78 169 ILE A CA 1
ATOM 1355 C C . ILE A 1 169 ? 25.591 23.306 -94.253 1.00 35.78 169 ILE A C 1
ATOM 1357 O O . ILE A 1 169 ? 26.651 23.883 -94.043 1.00 35.78 169 ILE A O 1
ATOM 1361 N N . CYS A 1 170 ? 25.255 22.659 -95.373 1.00 31.88 170 CYS A N 1
ATOM 1362 C CA . CYS A 1 170 ? 25.706 22.764 -96.767 1.00 31.88 170 CYS A CA 1
ATOM 1363 C C . CYS A 1 170 ? 27.096 22.329 -97.267 1.00 31.88 170 CYS A C 1
ATOM 1365 O O . CYS A 1 170 ? 28.140 22.894 -96.968 1.00 31.88 170 CYS A O 1
ATOM 1367 N N . CYS A 1 171 ? 26.994 21.381 -98.206 1.00 35.22 171 CYS A N 1
ATOM 1368 C CA . CYS A 1 171 ? 27.862 21.112 -99.349 1.00 35.22 171 CYS A CA 1
ATOM 1369 C C . CYS A 1 171 ? 27.907 22.281 -100.354 1.00 35.22 171 CYS A C 1
ATOM 1371 O O . CYS A 1 171 ? 26.887 22.940 -100.517 1.00 35.22 171 CYS A O 1
ATOM 1373 N N . THR A 1 172 ? 29.044 22.428 -101.054 1.00 36.25 172 THR A N 1
ATOM 1374 C CA . THR A 1 172 ? 29.284 22.478 -102.531 1.00 36.25 172 THR A CA 1
ATOM 1375 C C . THR A 1 172 ? 30.707 23.030 -102.729 1.00 36.25 172 THR A C 1
ATOM 1377 O O . THR A 1 172 ? 30.995 24.109 -102.233 1.00 36.25 172 THR A O 1
ATOM 1380 N N . PHE A 1 173 ? 31.706 22.237 -103.126 1.00 37.03 173 PHE A N 1
ATOM 1381 C CA . PHE A 1 173 ? 32.151 21.901 -104.493 1.00 37.03 173 PHE A CA 1
ATOM 1382 C C . PHE A 1 173 ? 32.571 23.097 -105.376 1.00 37.03 173 PHE A C 1
ATOM 1384 O O . PHE A 1 173 ? 31.737 23.928 -105.726 1.00 37.03 173 PHE A O 1
ATOM 1391 N N . SER A 1 174 ? 33.838 23.002 -105.807 1.00 46.81 174 SER A N 1
ATOM 1392 C CA . SER A 1 174 ? 34.635 23.778 -106.776 1.00 46.81 174 SER A CA 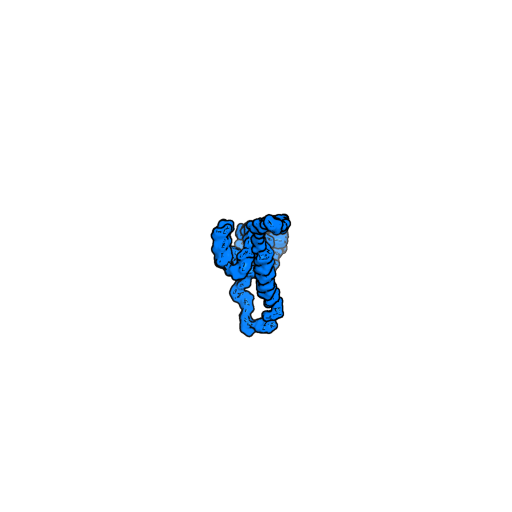1
ATOM 1393 C C . SER A 1 174 ? 35.295 25.083 -106.346 1.00 46.81 174 SER A C 1
ATOM 1395 O O . SER A 1 174 ? 34.660 25.915 -105.672 1.00 46.81 174 SER A O 1
#

Secondary structure (DSSP, 8-state):
--HHHHHHHHHHHHHHTTSS-HHHHHHHHT--HHHHHHHHHHHHHHTTGGGS-TTTTSPPTTPPPHHHHHHHHHHHHHH-TT--HHHHHHHHHHHS-----HHHHHHHHHHTTS---GGGSPPTTT-TTT--SSTTSSHHHHHHHHHHHHHHHTT-------------------